Protein AF-A0A0A9HM54-F1 (afdb_monomer)

Secondary structure (DSSP, 8-state):
-HHHHHHH-----HHHHHHHHHHHHHHHHHHHHTTS---PPPP-

Organism: Arundo donax (NCBI:txid35708)

Foldseek 3Di:
DPPVCVVPVDDDDPVNVVVVVVVVVVVQVVCVVVPHDPPPPPDD

InterPro domains:
  IPR005349 TMEM14 family [PF03647] (1-28)
  IPR044890 TMEM14 superfamily [G3DSA:1.10.10.1740] (1-33)

Solvent-accessible surface area (backbone atoms only — not comparable to full-atom values): 2851 Å² total; per-residue (Å²): 110,72,75,62,32,74,75,65,76,52,84,77,51,67,66,58,54,52,49,55,52,50,52,52,52,49,52,53,53,48,38,51,75,73,69,50,78,89,69,75,78,79,80,127

pLDDT: mean 78.53, std 12.56, range [59.59, 96.94]

Radius of gyration: 17.46 Å; Cα contacts (8 Å, |Δi|>4): 8; chains: 1; bounding box: 36×12×47 Å

Structure (mmCIF, N/CA/C/O backbone):
data_AF-A0A0A9HM54-F1
#
_entry.id   AF-A0A0A9HM54-F1
#
loop_
_atom_site.group_PDB
_atom_site.id
_atom_site.type_symbol
_atom_site.label_atom_id
_atom_site.label_alt_id
_atom_site.label_comp_id
_atom_site.label_asym_id
_atom_site.label_entity_id
_atom_site.label_seq_id
_atom_site.pdbx_PDB_ins_code
_atom_site.Cartn_x
_atom_site.Cartn_y
_atom_site.Cartn_z
_atom_site.occupancy
_atom_site.B_iso_or_equiv
_atom_site.auth_seq_id
_atom_site.auth_comp_id
_atom_site.auth_asym_id
_atom_site.auth_atom_id
_atom_site.pdbx_PDB_model_num
ATOM 1 N N . MET A 1 1 ? 14.569 5.647 -4.750 1.00 59.72 1 MET A N 1
ATOM 2 C CA . MET A 1 1 ? 15.261 4.445 -5.272 1.00 59.72 1 MET A CA 1
ATOM 3 C C . MET A 1 1 ? 16.787 4.573 -5.280 1.00 59.72 1 MET A C 1
ATOM 5 O O . MET A 1 1 ? 17.422 3.556 -5.072 1.00 59.72 1 MET A O 1
ATOM 9 N N . GLY A 1 2 ? 17.375 5.768 -5.467 1.00 66.50 2 GLY A N 1
ATOM 10 C CA . GLY A 1 2 ? 18.830 5.967 -5.633 1.00 66.50 2 GLY A CA 1
ATOM 11 C C . GLY A 1 2 ? 19.738 5.292 -4.594 1.00 66.50 2 GLY A C 1
ATOM 12 O O . GLY A 1 2 ? 20.448 4.362 -4.947 1.00 66.50 2 GLY A O 1
ATOM 13 N N . GLN A 1 3 ? 19.692 5.690 -3.317 1.00 63.44 3 GLN A N 1
ATOM 14 C CA . GLN A 1 3 ? 20.587 5.119 -2.291 1.00 63.44 3 GLN A CA 1
ATOM 15 C C . GLN A 1 3 ? 20.397 3.608 -2.075 1.00 63.44 3 GLN A C 1
ATOM 17 O O . GLN A 1 3 ? 21.359 2.855 -2.029 1.00 63.44 3 GLN A O 1
ATOM 22 N N . ARG A 1 4 ? 19.144 3.147 -1.997 1.00 65.81 4 ARG A N 1
ATOM 23 C CA . ARG A 1 4 ? 18.831 1.737 -1.723 1.00 65.81 4 ARG A CA 1
ATOM 24 C C . ARG A 1 4 ? 19.209 0.813 -2.885 1.00 65.81 4 ARG A C 1
ATOM 26 O O . ARG A 1 4 ? 19.640 -0.308 -2.654 1.00 65.81 4 ARG A O 1
ATOM 33 N N . PHE A 1 5 ? 19.059 1.275 -4.130 1.00 59.59 5 PHE A N 1
ATOM 34 C CA . PHE A 1 5 ? 19.477 0.517 -5.311 1.00 59.59 5 PHE A CA 1
ATOM 35 C C . PHE A 1 5 ? 20.996 0.302 -5.334 1.00 59.59 5 PHE A C 1
ATOM 37 O O . PHE A 1 5 ? 21.428 -0.796 -5.671 1.00 59.59 5 PHE A O 1
ATOM 44 N N . LEU A 1 6 ? 21.780 1.302 -4.907 1.00 62.09 6 LEU A N 1
ATOM 45 C CA . LEU A 1 6 ? 23.241 1.198 -4.813 1.00 62.09 6 LEU A CA 1
ATOM 46 C C . LEU A 1 6 ? 23.697 0.133 -3.801 1.00 62.09 6 LEU A C 1
ATOM 48 O O . LEU A 1 6 ? 24.686 -0.543 -4.052 1.00 62.09 6 LEU A O 1
ATOM 52 N N . GLU A 1 7 ? 22.968 -0.061 -2.697 1.00 69.38 7 GLU A N 1
ATOM 53 C CA . GLU A 1 7 ? 23.312 -1.071 -1.683 1.00 69.38 7 GLU A CA 1
ATOM 54 C C . GLU A 1 7 ? 22.819 -2.486 -2.017 1.00 69.38 7 GLU A C 1
ATOM 56 O O . GLU A 1 7 ? 23.544 -3.453 -1.806 1.00 69.38 7 GLU A O 1
ATOM 61 N N . THR A 1 8 ? 21.588 -2.650 -2.522 1.00 71.19 8 THR A N 1
ATOM 62 C CA . THR A 1 8 ? 20.993 -3.993 -2.710 1.00 71.19 8 THR A CA 1
ATOM 63 C C . THR A 1 8 ? 21.019 -4.499 -4.153 1.00 71.19 8 THR A C 1
ATOM 65 O O . THR A 1 8 ? 20.655 -5.655 -4.382 1.00 71.19 8 THR A O 1
ATOM 68 N N . SER A 1 9 ? 21.367 -3.660 -5.138 1.00 64.62 9 SER A N 1
ATOM 69 C CA . SER A 1 9 ? 21.249 -3.961 -6.580 1.00 64.62 9 SER A CA 1
ATOM 70 C C . SER A 1 9 ? 19.863 -4.474 -7.010 1.00 64.62 9 SER A C 1
ATOM 72 O O . SER A 1 9 ? 19.710 -5.099 -8.059 1.00 64.62 9 SER A O 1
ATOM 74 N N . LYS A 1 10 ? 18.821 -4.234 -6.203 1.00 61.41 10 LYS A N 1
ATOM 75 C CA . LYS A 1 10 ? 17.477 -4.773 -6.421 1.00 61.41 10 LYS A CA 1
ATOM 76 C C . LYS A 1 10 ? 16.514 -3.647 -6.750 1.00 61.41 10 LYS A C 1
ATOM 78 O O . LYS A 1 10 ? 16.225 -2.788 -5.917 1.00 61.41 10 LYS A O 1
ATOM 83 N N . ILE A 1 11 ? 16.006 -3.660 -7.980 1.00 70.00 11 ILE A N 1
ATOM 84 C CA . ILE A 1 11 ? 14.921 -2.776 -8.405 1.00 70.00 11 ILE A CA 1
ATOM 85 C C . ILE A 1 11 ? 13.662 -3.279 -7.707 1.00 70.00 11 ILE A C 1
ATOM 87 O O . ILE A 1 11 ? 13.156 -4.347 -8.042 1.00 70.00 11 ILE A O 1
ATOM 91 N N . MET A 1 12 ? 13.168 -2.544 -6.711 1.00 69.88 12 MET A N 1
ATOM 92 C CA . MET A 1 12 ? 11.833 -2.812 -6.184 1.00 69.88 12 MET A CA 1
ATOM 93 C C . MET A 1 12 ? 10.812 -2.374 -7.24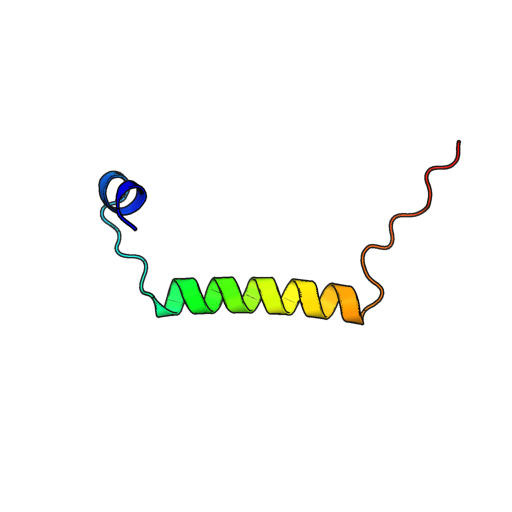2 1.00 69.88 12 MET A C 1
ATOM 95 O O . MET A 1 12 ? 10.763 -1.182 -7.554 1.00 69.88 12 MET A O 1
ATOM 99 N N . PRO A 1 13 ? 10.014 -3.292 -7.817 1.00 80.75 13 PRO A N 1
ATOM 100 C CA . PRO A 1 13 ? 9.038 -2.924 -8.832 1.00 80.75 13 PRO A CA 1
ATOM 101 C C . PRO A 1 13 ? 8.022 -1.944 -8.250 1.00 80.75 13 PRO A C 1
ATOM 103 O O . PRO A 1 13 ? 7.568 -2.121 -7.117 1.00 80.75 13 PRO A O 1
ATOM 106 N N . ALA A 1 14 ? 7.623 -0.942 -9.035 1.00 82.31 14 ALA A N 1
ATOM 107 C CA . ALA A 1 14 ? 6.662 0.069 -8.593 1.00 82.31 14 ALA A CA 1
ATOM 108 C C . ALA A 1 14 ? 5.358 -0.560 -8.073 1.00 82.31 14 ALA A C 1
ATOM 110 O O . ALA A 1 14 ? 4.827 -0.107 -7.066 1.00 82.31 14 ALA A O 1
ATOM 111 N N . GLY A 1 15 ? 4.901 -1.659 -8.687 1.00 84.44 15 GLY A N 1
ATOM 112 C CA . GLY A 1 15 ? 3.724 -2.406 -8.233 1.00 84.44 15 GLY A CA 1
ATOM 113 C C . GLY A 1 15 ? 3.881 -3.043 -6.848 1.00 84.44 15 GLY A C 1
ATOM 114 O O . GLY A 1 15 ? 2.931 -3.047 -6.075 1.00 84.44 15 GLY A O 1
ATOM 115 N N . VAL A 1 16 ? 5.079 -3.518 -6.488 1.00 87.44 16 VAL A N 1
ATOM 116 C CA . VAL A 1 16 ? 5.339 -4.083 -5.150 1.00 87.44 16 VAL A CA 1
ATOM 117 C C . VAL A 1 16 ? 5.329 -2.979 -4.099 1.00 87.44 16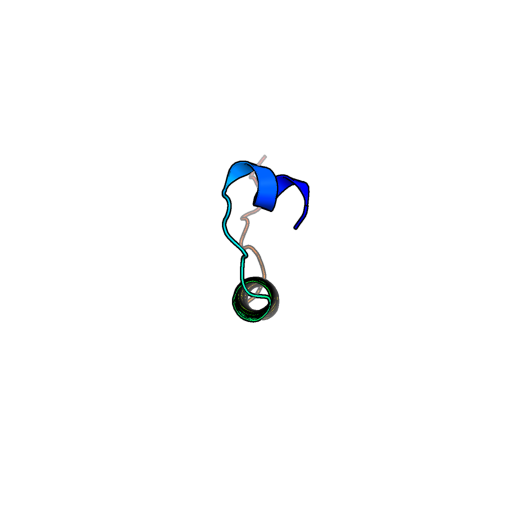 VAL A C 1
ATOM 119 O O . VAL A 1 16 ? 4.723 -3.137 -3.042 1.00 87.44 16 VAL A O 1
ATOM 122 N N . VAL A 1 17 ? 5.957 -1.840 -4.403 1.00 86.12 17 VAL A N 1
ATOM 123 C CA . VAL A 1 17 ? 5.956 -0.673 -3.510 1.00 86.12 17 VAL A CA 1
ATOM 124 C C . VAL A 1 17 ? 4.534 -0.152 -3.325 1.00 86.12 17 VAL A C 1
ATOM 126 O O . VAL A 1 17 ? 4.085 -0.008 -2.193 1.00 86.12 17 VAL A O 1
ATOM 129 N N . ALA A 1 18 ? 3.806 0.056 -4.423 1.00 89.38 18 ALA A N 1
ATOM 130 C CA . ALA A 1 18 ? 2.425 0.519 -4.392 1.00 89.38 18 ALA A CA 1
ATOM 131 C C . ALA A 1 18 ? 1.514 -0.453 -3.628 1.00 89.38 18 ALA A C 1
ATOM 133 O O . ALA A 1 18 ? 0.720 -0.014 -2.800 1.00 89.38 18 ALA A O 1
ATOM 134 N N . GLY A 1 19 ? 1.668 -1.764 -3.844 1.00 94.12 19 GLY A N 1
ATOM 135 C CA . GLY A 1 19 ? 0.906 -2.794 -3.139 1.00 94.12 19 GLY A CA 1
ATOM 136 C C . GLY A 1 19 ? 1.159 -2.794 -1.630 1.00 94.12 19 GLY A C 1
ATOM 137 O O . GLY A 1 19 ? 0.207 -2.784 -0.851 1.00 94.12 19 GLY A O 1
ATOM 138 N N . LEU A 1 20 ? 2.425 -2.738 -1.200 1.00 93.88 20 LEU A N 1
ATOM 139 C CA . LEU A 1 20 ? 2.775 -2.664 0.225 1.00 93.88 20 LEU A CA 1
ATOM 140 C C . LEU A 1 20 ? 2.277 -1.368 0.874 1.00 93.88 20 LEU A C 1
ATOM 142 O O . LEU A 1 20 ? 1.745 -1.402 1.984 1.00 93.88 20 LEU A O 1
ATOM 146 N N . SER A 1 21 ? 2.414 -0.232 0.185 1.00 91.19 21 SER A N 1
ATOM 147 C CA . SER A 1 21 ? 1.894 1.050 0.665 1.00 91.19 21 SER A CA 1
ATOM 148 C C . SER A 1 21 ? 0.376 1.010 0.828 1.00 91.19 21 SER A C 1
ATOM 150 O O . SER A 1 21 ? -0.125 1.378 1.887 1.00 91.19 21 SER A O 1
ATOM 152 N N . ALA A 1 22 ? -0.350 0.497 -0.168 1.00 96.38 22 ALA A N 1
ATOM 153 C CA . ALA A 1 22 ? -1.802 0.362 -0.104 1.00 96.38 22 ALA A CA 1
ATOM 154 C C . ALA A 1 22 ? -2.246 -0.578 1.027 1.00 96.38 22 ALA A C 1
ATOM 156 O O . ALA A 1 22 ? -3.185 -0.254 1.751 1.00 96.38 22 ALA A O 1
ATOM 157 N N . MET A 1 23 ? -1.546 -1.701 1.225 1.00 96.94 23 MET A N 1
ATOM 158 C CA . MET A 1 23 ? -1.823 -2.645 2.313 1.00 96.94 23 MET A CA 1
ATOM 159 C C . MET A 1 23 ? -1.680 -1.985 3.689 1.00 96.94 23 MET A C 1
ATOM 161 O O . MET A 1 23 ? -2.574 -2.111 4.526 1.00 96.94 23 MET A O 1
ATOM 165 N N . MET A 1 24 ? -0.591 -1.243 3.915 1.00 95.75 24 MET A N 1
ATOM 166 C CA . MET A 1 24 ? -0.398 -0.499 5.163 1.00 95.75 24 MET A CA 1
ATOM 167 C C . MET A 1 24 ? -1.489 0.553 5.35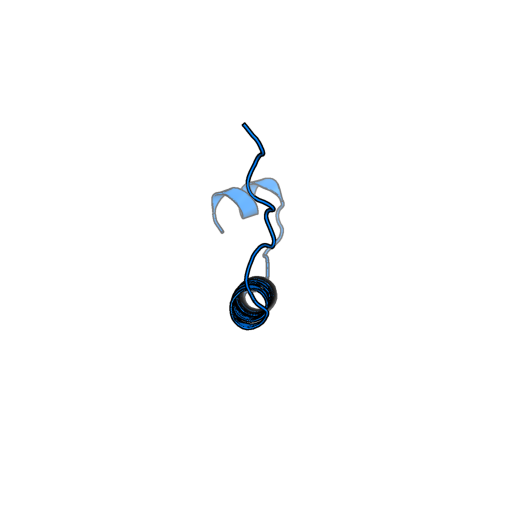8 1.00 95.75 24 MET A C 1
ATOM 169 O O . MET A 1 24 ? -2.096 0.616 6.427 1.00 95.75 24 MET A O 1
ATOM 173 N N . SER A 1 25 ? -1.790 1.350 4.329 1.00 95.38 25 SER A N 1
ATOM 174 C CA . SER A 1 25 ? -2.856 2.354 4.398 1.00 95.38 25 SER A CA 1
ATOM 175 C C . 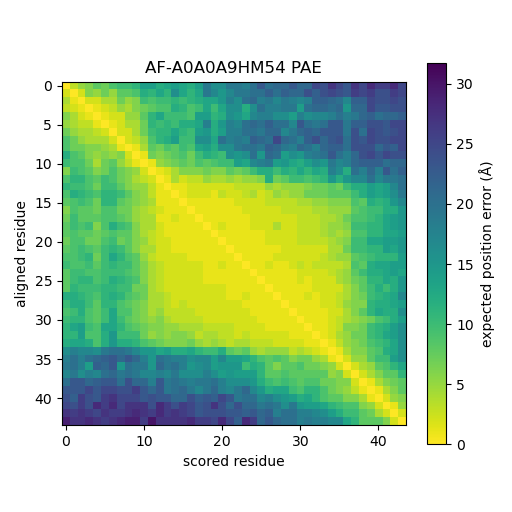SER A 1 25 ? -4.211 1.727 4.731 1.00 95.38 25 SER A C 1
ATOM 177 O O . SER A 1 25 ? -4.903 2.219 5.621 1.00 95.38 25 SER A O 1
ATOM 179 N N . ALA A 1 26 ? -4.565 0.613 4.086 1.00 96.00 26 ALA A N 1
ATOM 180 C CA . ALA A 1 26 ? -5.796 -0.121 4.364 1.00 96.00 26 ALA A CA 1
ATOM 181 C C . ALA A 1 26 ? -5.849 -0.624 5.813 1.00 96.00 26 ALA A C 1
ATOM 183 O O . ALA A 1 26 ? -6.879 -0.474 6.465 1.00 96.00 26 ALA A O 1
ATOM 184 N N . PHE A 1 27 ? -4.742 -1.151 6.347 1.00 93.62 27 PHE A N 1
ATOM 185 C CA . PHE A 1 27 ? -4.663 -1.583 7.744 1.00 93.62 27 PHE A CA 1
ATOM 186 C C . PHE A 1 27 ? -4.906 -0.429 8.724 1.00 93.62 27 PHE A C 1
ATOM 188 O O . PHE A 1 27 ? -5.672 -0.581 9.674 1.00 93.62 27 PHE A O 1
ATOM 195 N N . TYR A 1 28 ? -4.306 0.742 8.492 1.00 88.62 28 TYR A N 1
ATOM 196 C CA . TYR A 1 28 ? -4.527 1.904 9.357 1.00 88.62 28 TYR A CA 1
ATOM 197 C C . TYR A 1 28 ? -5.956 2.445 9.257 1.00 88.62 28 TYR A C 1
ATOM 199 O O . TYR A 1 28 ? -6.547 2.763 10.289 1.00 88.62 28 TYR A O 1
ATOM 207 N N . LEU A 1 29 ? -6.528 2.507 8.050 1.00 92.69 29 LEU A N 1
ATOM 208 C CA . LEU A 1 29 ? -7.926 2.900 7.848 1.00 92.69 29 LEU A CA 1
ATOM 209 C C . LEU A 1 29 ? -8.881 1.928 8.541 1.00 92.69 29 LEU A C 1
ATOM 21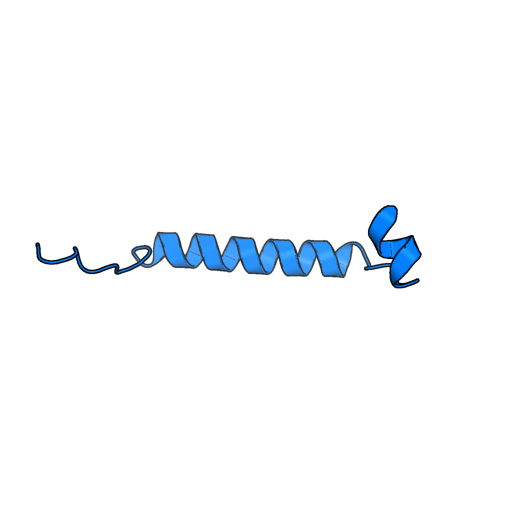1 O O . LEU A 1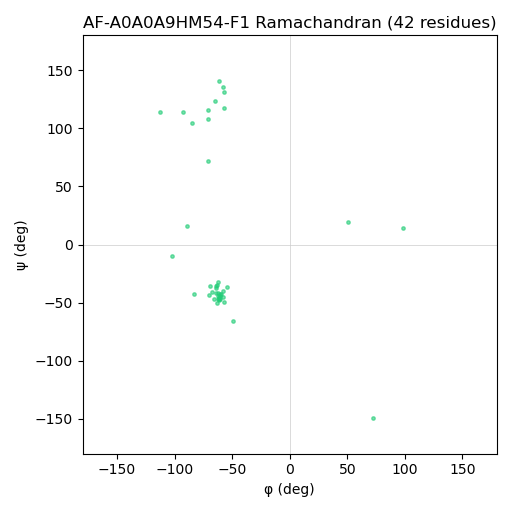 29 ? -9.784 2.363 9.252 1.00 92.69 29 LEU A O 1
ATOM 215 N N . PHE A 1 30 ? -8.637 0.625 8.394 1.00 89.88 30 PHE A N 1
ATOM 216 C CA . PHE A 1 30 ? -9.373 -0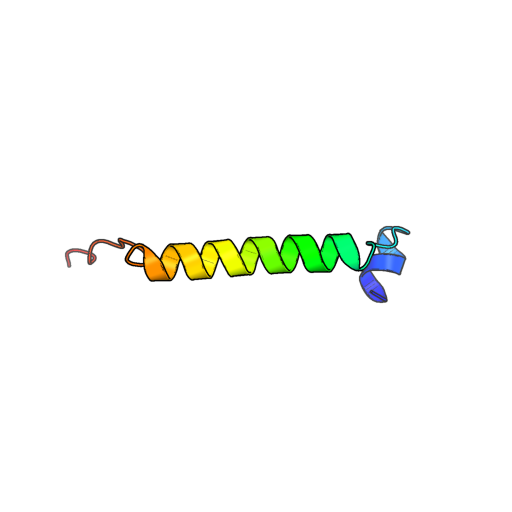.414 9.104 1.00 89.88 30 PHE A CA 1
ATOM 217 C C . PHE A 1 30 ? -9.270 -0.212 10.615 1.00 89.88 30 PHE A C 1
ATOM 219 O O . PHE A 1 30 ? -10.295 -0.139 11.284 1.00 89.88 30 PHE A O 1
ATOM 226 N N . LYS A 1 31 ? -8.057 -0.009 11.146 1.00 86.44 31 LYS A N 1
ATOM 227 C CA . LYS A 1 31 ? -7.844 0.217 12.579 1.00 86.44 31 LYS A CA 1
ATOM 228 C C . LYS A 1 31 ? -8.621 1.430 13.094 1.00 86.44 31 LYS A C 1
ATOM 230 O O . LYS A 1 31 ? -9.159 1.376 14.194 1.00 86.44 31 LYS A O 1
ATOM 235 N N . ILE A 1 32 ? -8.679 2.521 12.328 1.00 87.12 32 ILE A N 1
ATOM 236 C CA . ILE A 1 32 ? -9.462 3.715 12.682 1.00 87.12 32 ILE A CA 1
ATOM 237 C C . ILE A 1 32 ? -10.959 3.387 12.683 1.00 87.12 32 ILE A C 1
ATOM 239 O O . ILE A 1 32 ? -11.647 3.698 13.653 1.00 87.12 32 ILE A O 1
ATOM 243 N N . ALA A 1 33 ? -11.447 2.713 11.640 1.00 88.25 33 ALA A N 1
ATOM 244 C CA . ALA A 1 33 ? -12.851 2.328 11.524 1.00 88.25 33 ALA A CA 1
ATOM 245 C C . ALA A 1 33 ? -13.306 1.374 12.645 1.00 88.25 33 ALA A C 1
ATOM 247 O O . ALA A 1 33 ? -14.451 1.449 13.083 1.00 88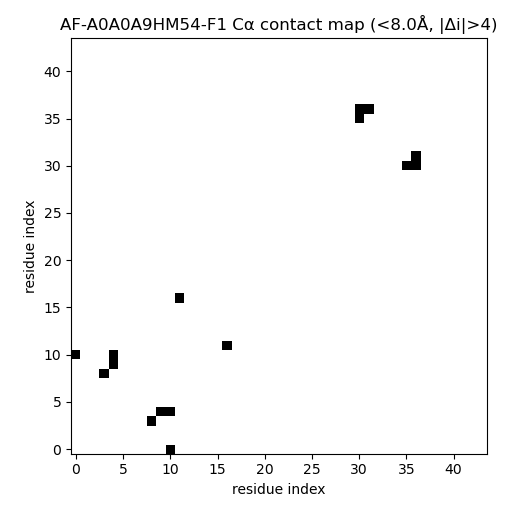.25 33 ALA A O 1
ATOM 248 N N . THR A 1 34 ? -12.420 0.511 13.150 1.00 87.38 34 THR A N 1
ATOM 249 C CA . THR A 1 34 ? -12.727 -0.474 14.203 1.00 87.38 34 THR A CA 1
ATOM 250 C C . THR A 1 34 ? -12.519 0.038 15.634 1.00 87.38 34 THR A C 1
ATOM 252 O O . THR A 1 34 ? -12.434 -0.765 16.560 1.00 87.38 34 THR A O 1
ATOM 255 N N . GLY A 1 35 ? -12.413 1.353 15.846 1.00 79.25 35 GLY A N 1
ATOM 256 C CA . GLY A 1 35 ? -12.298 1.939 17.193 1.00 79.25 35 GLY A CA 1
ATOM 257 C C . GLY A 1 35 ? -10.873 2.287 17.635 1.00 79.25 35 GLY A C 1
ATOM 258 O O . GLY A 1 35 ? -10.635 2.572 18.805 1.00 79.25 35 GLY A O 1
ATOM 259 N N . GLY A 1 36 ? -9.911 2.316 16.712 1.00 74.56 36 GLY A N 1
ATOM 260 C CA . GLY A 1 36 ? -8.561 2.809 16.967 1.00 74.56 36 GLY A CA 1
ATOM 261 C C . GLY A 1 36 ? -7.714 1.874 17.835 1.00 74.56 36 GLY A C 1
ATOM 262 O O . GLY A 1 36 ? -7.805 0.651 17.764 1.00 74.56 36 GLY A O 1
ATOM 263 N N . ASN A 1 37 ? -6.799 2.454 18.615 1.00 68.88 37 ASN A N 1
ATOM 264 C CA . ASN A 1 37 ? -5.974 1.700 19.555 1.00 68.88 37 ASN A CA 1
ATOM 265 C C . ASN A 1 37 ? -6.678 1.702 20.914 1.00 68.88 37 ASN A C 1
ATOM 267 O O . ASN A 1 37 ? -6.768 2.755 21.539 1.00 68.88 37 ASN A O 1
ATOM 271 N N . HIS A 1 38 ? -7.134 0.539 21.381 1.00 67.69 38 HIS A N 1
ATOM 272 C CA . HIS A 1 38 ? -7.653 0.366 22.738 1.00 67.69 38 HIS A CA 1
ATOM 273 C C . HIS A 1 38 ? -6.486 0.437 23.737 1.00 67.69 38 HIS A C 1
ATOM 275 O O . HIS A 1 38 ? -6.031 -0.579 24.253 1.00 67.69 38 HIS A O 1
ATOM 281 N N . ILE A 1 39 ? -5.927 1.633 23.937 1.00 69.00 39 ILE A N 1
ATOM 282 C CA . ILE A 1 39 ? -4.937 1.900 24.982 1.00 69.00 39 ILE A CA 1
ATOM 283 C C . ILE A 1 39 ? -5.749 2.199 26.240 1.00 69.00 39 ILE A C 1
ATOM 285 O O . ILE A 1 39 ? -6.352 3.273 26.304 1.00 69.00 39 ILE A O 1
ATOM 289 N N . PRO A 1 40 ? -5.836 1.274 27.214 1.00 66.81 40 PRO A N 1
ATOM 290 C CA . PRO A 1 40 ? -6.469 1.593 28.481 1.00 66.81 40 PRO A CA 1
ATOM 291 C C . PRO A 1 40 ? -5.725 2.784 29.101 1.00 66.81 40 PRO A C 1
ATOM 293 O O . PRO A 1 40 ? -4.489 2.810 29.060 1.00 66.81 40 PRO A O 1
ATOM 296 N N . PRO A 1 41 ? -6.437 3.790 29.638 1.00 70.19 41 PRO A N 1
ATOM 297 C CA . PRO A 1 41 ? -5.786 4.916 30.286 1.00 70.19 41 PRO A CA 1
ATOM 298 C C . PRO A 1 41 ? -4.890 4.385 31.407 1.00 70.19 41 PRO A C 1
ATOM 300 O O . PRO A 1 41 ? -5.303 3.539 32.205 1.00 70.19 41 PRO A O 1
ATOM 303 N N . LYS A 1 42 ? -3.638 4.853 31.433 1.00 66.44 42 L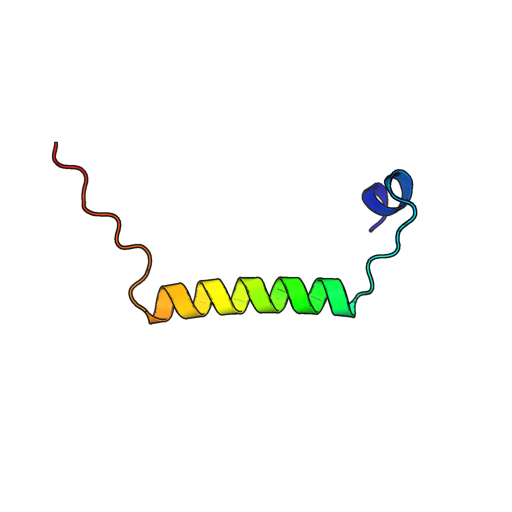YS A N 1
ATOM 304 C CA . LYS A 1 42 ? -2.699 4.552 32.512 1.00 66.44 42 LYS A CA 1
ATOM 305 C C . LYS A 1 42 ? -3.349 5.009 33.820 1.00 66.44 42 LYS A C 1
ATOM 307 O O . LYS A 1 42 ? -3.648 6.190 33.961 1.00 66.44 42 LYS A O 1
ATOM 312 N N . LYS A 1 43 ? -3.608 4.070 34.733 1.00 63.62 43 LYS A N 1
ATOM 313 C CA . LYS A 1 43 ? -3.973 4.399 36.114 1.00 63.62 43 LYS A CA 1
ATOM 314 C C . LYS A 1 43 ? -2.756 5.078 36.740 1.00 63.62 43 LYS A C 1
ATOM 316 O O . LYS A 1 43 ? -1.660 4.523 36.647 1.00 63.62 43 LYS A O 1
ATOM 321 N N . GLU A 1 44 ? -2.975 6.291 37.237 1.00 61.31 44 GLU A N 1
ATOM 322 C CA . GLU A 1 44 ? -1.999 7.105 37.971 1.00 61.31 44 GLU A CA 1
ATOM 323 C C . GLU A 1 44 ? -1.339 6.327 39.113 1.00 61.31 44 GLU A C 1
ATOM 325 O O . GLU A 1 44 ? -2.039 5.504 39.754 1.00 61.31 44 GLU A O 1
#

Sequence (44 aa):
MGQRFLETSKIMPAGVVAGLSAMMSAFYLFKIATGGNHIPPKKE

Mean predicted aligned error: 10.21 Å